Protein AF-A0A9D5ER63-F1 (afdb_monomer_lite)

pLDDT: mean 77.44, std 13.7, range [44.88, 94.94]

Sequence (169 aa):
MAAQAAATKLPVHPLAMSGFIMALVSIVLAFYGSLYAEKHLAGSPLREARGSAGLPGEPTRWYDRALARGETTVFGGRIDSKMIALTSRSKIANYSLQIIAFVIPFVLGIVAALLGGWGMTAIERSGDRYSGNLQAVFSQLIGSFAAIIAGCMILSFYVWPLMPALYTT

Radius of gyration: 21.88 Å; chains: 1; bounding box: 60×47×62 Å

Structure (mmCIF, N/CA/C/O backbone):
data_AF-A0A9D5ER63-F1
#
_entry.id   AF-A0A9D5ER63-F1
#
loop_
_atom_site.group_PDB
_atom_site.id
_atom_site.type_symbol
_atom_site.label_atom_id
_atom_site.label_alt_id
_atom_site.label_comp_id
_atom_site.label_asym_id
_atom_site.label_entity_id
_atom_site.label_seq_id
_atom_site.pdbx_PDB_ins_code
_atom_site.Cartn_x
_atom_site.Cartn_y
_atom_site.Cartn_z
_atom_site.occupancy
_atom_site.B_iso_or_equiv
_atom_site.auth_seq_id
_atom_site.auth_comp_id
_atom_site.auth_asym_id
_atom_site.auth_atom_id
_atom_site.pdbx_PDB_model_num
ATOM 1 N N . MET A 1 1 ? 36.813 21.591 -24.837 1.00 45.88 1 MET A N 1
ATOM 2 C CA . MET A 1 1 ? 35.437 21.774 -24.327 1.00 45.88 1 MET A CA 1
ATOM 3 C C . MET A 1 1 ? 34.570 20.730 -25.008 1.00 45.88 1 MET A C 1
ATOM 5 O O . MET A 1 1 ? 34.321 20.854 -26.198 1.00 45.88 1 MET A O 1
ATOM 9 N N . ALA A 1 2 ? 34.256 19.635 -24.314 1.00 44.88 2 ALA A N 1
ATOM 10 C CA . ALA A 1 2 ? 33.461 18.548 -24.879 1.00 44.88 2 ALA A CA 1
ATOM 11 C C . ALA A 1 2 ? 31.995 18.988 -24.959 1.00 44.88 2 ALA A C 1
ATOM 13 O O . ALA A 1 2 ? 31.427 19.418 -23.956 1.00 44.88 2 ALA A O 1
ATOM 14 N N . ALA A 1 3 ? 31.408 18.912 -26.152 1.00 51.62 3 ALA A N 1
ATOM 15 C CA . ALA A 1 3 ? 29.986 19.131 -26.351 1.00 51.62 3 ALA A CA 1
ATOM 16 C C . ALA A 1 3 ? 29.215 18.093 -25.522 1.00 51.62 3 ALA A C 1
ATOM 18 O O . ALA A 1 3 ? 29.307 16.894 -25.786 1.00 51.62 3 ALA A O 1
ATOM 19 N N . GLN A 1 4 ? 28.484 18.546 -24.501 1.00 54.66 4 GLN A N 1
ATOM 20 C CA . GLN A 1 4 ? 27.456 17.737 -23.856 1.00 54.66 4 GLN A CA 1
ATOM 21 C C . GLN A 1 4 ? 26.411 17.425 -24.926 1.00 54.66 4 GLN A C 1
ATOM 23 O O . GLN A 1 4 ? 25.562 18.258 -25.239 1.00 54.66 4 GLN A O 1
ATOM 28 N N . ALA A 1 5 ? 26.519 16.245 -25.536 1.00 55.09 5 ALA A N 1
ATOM 29 C CA . ALA A 1 5 ? 25.461 15.698 -26.362 1.00 55.09 5 ALA A CA 1
ATOM 30 C C . ALA A 1 5 ? 24.188 15.715 -25.512 1.00 55.09 5 ALA A C 1
ATOM 32 O O . ALA A 1 5 ? 24.155 15.127 -24.430 1.00 55.09 5 ALA A O 1
ATOM 33 N N . ALA A 1 6 ? 23.183 16.467 -25.958 1.00 59.25 6 ALA A N 1
ATOM 34 C CA . ALA A 1 6 ? 21.896 16.540 -25.294 1.00 59.25 6 ALA A CA 1
ATOM 35 C C . ALA A 1 6 ? 21.339 15.116 -25.203 1.00 59.25 6 ALA A C 1
ATOM 37 O O . ALA A 1 6 ? 20.904 14.556 -26.206 1.00 59.25 6 ALA A O 1
ATOM 38 N N . ALA A 1 7 ? 21.424 14.511 -24.016 1.00 64.62 7 ALA A N 1
ATOM 39 C CA . ALA A 1 7 ? 20.895 13.183 -23.769 1.00 64.62 7 ALA A CA 1
ATOM 40 C C . ALA A 1 7 ? 19.396 13.225 -24.071 1.00 64.62 7 ALA A C 1
ATOM 42 O O . ALA A 1 7 ? 18.618 13.861 -23.352 1.00 64.62 7 ALA A O 1
ATOM 43 N N . THR A 1 8 ? 18.996 12.603 -25.175 1.00 73.00 8 THR A N 1
ATOM 44 C CA . THR A 1 8 ? 17.597 12.458 -25.553 1.00 73.00 8 THR A CA 1
ATOM 45 C C . THR A 1 8 ? 16.903 11.690 -24.436 1.00 73.00 8 THR A C 1
ATOM 47 O O . THR A 1 8 ? 17.161 10.508 -24.219 1.00 73.00 8 THR A O 1
ATOM 50 N N . LYS A 1 9 ? 16.054 12.382 -23.664 1.00 78.94 9 LYS A N 1
ATOM 51 C CA . LYS A 1 9 ? 15.250 11.751 -22.613 1.00 78.94 9 LYS A CA 1
ATOM 52 C C . LYS A 1 9 ? 14.353 10.702 -23.261 1.00 78.94 9 LYS A C 1
ATOM 54 O O . LYS A 1 9 ? 13.388 11.044 -23.940 1.00 78.94 9 LYS A O 1
ATOM 59 N N . LEU A 1 10 ? 14.681 9.436 -23.035 1.00 85.56 10 LEU A N 1
ATOM 60 C CA . LEU A 1 10 ? 13.854 8.314 -23.450 1.00 85.56 10 LEU A CA 1
ATOM 61 C C . LEU A 1 10 ? 12.499 8.381 -22.729 1.00 85.56 10 LEU A C 1
ATOM 63 O O . LEU A 1 10 ? 12.472 8.652 -21.522 1.00 85.56 10 LEU A O 1
ATOM 67 N N . PRO A 1 11 ? 11.382 8.125 -23.428 1.00 89.81 11 PRO A N 1
ATOM 68 C CA . PRO A 1 11 ? 10.063 8.136 -22.816 1.00 89.81 11 PRO A CA 1
ATOM 69 C C . PRO A 1 11 ? 9.966 7.067 -21.722 1.00 89.81 11 PRO A C 1
ATOM 71 O O . PRO A 1 11 ? 10.552 5.988 -21.823 1.00 89.81 11 PRO A O 1
ATOM 74 N N . VAL A 1 12 ? 9.216 7.372 -20.665 1.00 88.75 12 VAL A N 1
ATOM 75 C CA . VAL A 1 12 ? 8.950 6.420 -19.582 1.00 88.75 12 VAL A CA 1
ATOM 76 C C . VAL A 1 12 ? 7.960 5.365 -20.063 1.00 88.75 12 VAL A C 1
ATOM 78 O O . VAL A 1 12 ? 6.937 5.706 -20.662 1.00 88.75 12 VAL A O 1
ATOM 81 N N . HIS A 1 13 ? 8.224 4.092 -19.770 1.00 89.88 13 HIS A N 1
ATOM 82 C CA . HIS A 1 13 ? 7.284 3.023 -20.100 1.00 89.88 13 HIS A CA 1
ATOM 83 C C . HIS A 1 13 ? 5.953 3.197 -19.331 1.00 89.88 13 HIS A C 1
ATOM 85 O O . HIS A 1 13 ? 5.969 3.311 -18.100 1.00 89.88 13 HIS A O 1
ATOM 91 N N . PRO A 1 14 ? 4.781 3.167 -19.999 1.00 89.12 14 PRO A N 1
ATOM 92 C CA . PRO A 1 14 ? 3.492 3.460 -19.364 1.00 89.12 14 PRO A CA 1
ATOM 93 C C . PRO A 1 14 ? 3.161 2.508 -18.207 1.00 89.12 14 PRO A C 1
ATOM 95 O O . PRO A 1 14 ? 2.619 2.958 -17.202 1.00 89.12 14 PRO A O 1
ATOM 98 N N . LEU A 1 15 ? 3.558 1.228 -18.295 1.00 87.62 15 LEU A N 1
ATOM 99 C CA . LEU A 1 15 ? 3.387 0.263 -17.194 1.00 87.62 15 LEU A CA 1
ATOM 100 C C . LEU A 1 15 ? 4.151 0.662 -15.923 1.00 87.62 15 LEU A C 1
ATOM 102 O O . LEU A 1 15 ? 3.610 0.549 -14.823 1.00 87.62 15 LEU A O 1
ATOM 106 N N . ALA A 1 16 ? 5.387 1.155 -16.065 1.00 85.88 16 ALA A N 1
ATOM 107 C CA . ALA A 1 16 ? 6.189 1.595 -14.926 1.00 85.88 16 ALA A CA 1
ATOM 108 C C . ALA A 1 16 ? 5.562 2.837 -14.273 1.00 85.88 16 ALA A C 1
ATOM 110 O O . ALA A 1 16 ? 5.486 2.924 -13.048 1.00 85.88 16 ALA A O 1
ATOM 111 N N . MET A 1 17 ? 5.032 3.756 -15.088 1.00 90.38 17 MET A N 1
ATOM 112 C CA . MET A 1 17 ? 4.316 4.933 -14.596 1.00 90.38 17 MET A CA 1
ATOM 113 C C . MET A 1 17 ? 3.016 4.555 -13.873 1.00 90.38 17 MET A C 1
ATOM 115 O O . MET A 1 17 ? 2.770 5.037 -12.768 1.00 90.38 17 MET A O 1
ATOM 119 N N . SER A 1 18 ? 2.195 3.669 -14.449 1.00 90.75 18 SER A N 1
ATOM 120 C CA . SER A 1 18 ? 0.947 3.232 -13.812 1.00 90.75 18 SER A CA 1
ATOM 121 C C . SER A 1 18 ? 1.205 2.496 -12.500 1.00 90.75 18 SER A C 1
ATOM 123 O O . SER A 1 18 ? 0.524 2.765 -11.513 1.00 90.75 18 SER A O 1
ATOM 125 N N . GLY A 1 19 ? 2.219 1.623 -12.462 1.00 87.31 19 GLY A N 1
ATOM 126 C CA . GLY A 1 19 ? 2.619 0.935 -11.236 1.00 87.31 19 GLY A CA 1
ATOM 127 C C . GLY A 1 19 ? 3.085 1.917 -10.162 1.00 87.31 19 GLY A C 1
ATOM 128 O O . GLY A 1 19 ? 2.724 1.778 -8.994 1.00 87.31 19 GLY A O 1
ATOM 129 N N . PHE A 1 20 ? 3.848 2.944 -10.543 1.00 89.00 20 PHE A N 1
ATOM 130 C CA . PHE A 1 20 ? 4.316 3.965 -9.610 1.00 89.00 20 PHE A CA 1
ATOM 131 C C . PHE A 1 20 ? 3.161 4.789 -9.025 1.00 89.00 20 PHE A C 1
ATOM 133 O O . PHE A 1 20 ? 3.086 4.962 -7.810 1.00 89.00 20 PHE A O 1
ATOM 140 N N . ILE A 1 21 ? 2.216 5.232 -9.861 1.00 92.12 21 ILE A N 1
ATOM 141 C CA . ILE A 1 21 ? 1.025 5.964 -9.403 1.00 92.12 21 ILE A CA 1
ATOM 142 C C . ILE A 1 21 ? 0.182 5.091 -8.466 1.00 92.12 21 ILE A C 1
ATOM 144 O O . ILE A 1 21 ? -0.217 5.556 -7.399 1.00 92.12 21 ILE A O 1
ATOM 148 N N . MET A 1 22 ? -0.051 3.821 -8.816 1.00 90.81 22 MET A N 1
ATOM 149 C CA . MET A 1 22 ? -0.783 2.899 -7.942 1.00 90.81 22 MET A CA 1
ATOM 150 C C . MET A 1 22 ? -0.070 2.687 -6.605 1.00 90.81 22 MET A C 1
ATOM 152 O O . MET A 1 22 ? -0.730 2.699 -5.570 1.00 90.81 22 MET A O 1
ATOM 156 N N . ALA A 1 23 ? 1.260 2.553 -6.603 1.00 87.81 23 ALA A N 1
ATOM 157 C CA . ALA A 1 23 ? 2.039 2.419 -5.375 1.00 87.81 23 ALA A CA 1
ATOM 158 C C . ALA A 1 23 ? 1.901 3.659 -4.476 1.00 87.81 23 ALA A C 1
ATOM 160 O O . ALA A 1 23 ? 1.700 3.520 -3.270 1.00 87.81 23 ALA A O 1
ATOM 161 N N . LEU A 1 24 ? 1.939 4.866 -5.056 1.00 92.19 24 LEU A N 1
ATOM 162 C CA . LEU A 1 24 ? 1.733 6.119 -4.323 1.00 92.19 24 LEU A CA 1
ATOM 163 C C . LEU A 1 24 ? 0.323 6.227 -3.731 1.00 92.19 24 LEU A C 1
ATOM 165 O O . LEU A 1 24 ? 0.157 6.593 -2.570 1.00 92.19 24 LEU A O 1
ATOM 169 N N . VAL A 1 25 ? -0.701 5.880 -4.507 1.00 91.69 25 VAL A N 1
ATOM 170 C CA . VAL A 1 25 ? -2.085 5.866 -4.015 1.00 91.69 25 VAL A CA 1
ATOM 171 C C . VAL A 1 25 ? -2.228 4.844 -2.885 1.00 91.69 25 VAL A C 1
ATOM 173 O O . VAL A 1 25 ? -2.761 5.161 -1.823 1.00 91.69 25 VAL A O 1
ATOM 176 N N . SER A 1 26 ? -1.677 3.646 -3.076 1.00 90.69 26 SER A N 1
ATOM 177 C CA . SER A 1 26 ? -1.703 2.561 -2.099 1.00 90.69 26 SER A CA 1
ATOM 178 C C . SER A 1 26 ? -1.034 2.937 -0.781 1.00 90.69 26 SER A C 1
ATOM 180 O O . SER A 1 26 ? -1.595 2.663 0.277 1.00 90.69 26 SER A O 1
ATOM 182 N N . ILE A 1 27 ? 0.150 3.559 -0.814 1.00 87.25 27 ILE A N 1
ATOM 183 C CA . ILE A 1 27 ? 0.848 3.940 0.418 1.00 87.25 27 ILE A CA 1
ATOM 184 C C . ILE A 1 27 ? 0.083 5.038 1.158 1.00 87.25 27 ILE A C 1
ATOM 186 O O . ILE A 1 27 ? -0.089 4.933 2.367 1.00 87.25 27 ILE A O 1
ATOM 190 N N . VAL A 1 28 ? -0.474 6.029 0.454 1.00 89.94 28 VAL A N 1
ATOM 191 C CA . VAL A 1 28 ? -1.302 7.076 1.077 1.00 89.94 28 VAL A CA 1
ATOM 192 C C . VAL A 1 28 ? -2.537 6.475 1.754 1.00 89.94 28 VAL A C 1
ATOM 194 O O . VAL A 1 28 ? -2.828 6.815 2.899 1.00 89.94 28 VAL A O 1
ATOM 197 N N . LEU A 1 29 ? -3.229 5.546 1.088 1.00 86.88 29 LEU A N 1
ATOM 198 C CA . LEU A 1 29 ? -4.369 4.821 1.661 1.00 86.88 29 LEU A CA 1
ATOM 199 C C . LEU A 1 29 ? -3.967 3.978 2.878 1.00 86.88 29 LEU A C 1
ATOM 201 O O . LEU A 1 29 ? -4.667 4.009 3.886 1.00 86.88 29 LEU A O 1
ATOM 205 N N . ALA A 1 30 ? -2.835 3.272 2.817 1.00 85.62 30 ALA A N 1
ATOM 206 C CA . ALA A 1 30 ? -2.333 2.471 3.933 1.00 85.62 30 ALA A CA 1
ATOM 207 C C . ALA A 1 30 ? -1.969 3.342 5.148 1.00 85.62 30 ALA A C 1
ATOM 209 O O . ALA A 1 30 ? -2.338 3.013 6.275 1.00 85.62 30 ALA A O 1
ATOM 210 N N . PHE A 1 31 ? -1.306 4.483 4.928 1.00 85.00 31 PHE A N 1
ATOM 211 C CA . PHE A 1 31 ? -1.012 5.455 5.986 1.00 85.00 31 PHE A CA 1
ATOM 212 C C . PHE A 1 31 ? -2.290 6.024 6.593 1.00 85.00 31 PHE A C 1
ATOM 214 O O . PHE A 1 31 ? -2.426 6.078 7.814 1.00 85.00 31 PHE A O 1
ATOM 221 N N . TYR A 1 32 ? -3.250 6.401 5.750 1.00 83.75 32 TYR A N 1
ATOM 222 C CA . TYR A 1 32 ? -4.547 6.874 6.211 1.00 83.75 32 TYR A CA 1
ATOM 223 C C . TYR A 1 32 ? -5.268 5.815 7.060 1.00 83.75 32 TYR A C 1
ATOM 225 O O . TYR A 1 32 ? -5.760 6.127 8.144 1.00 83.75 32 TYR A O 1
ATOM 233 N N . GLY A 1 33 ? -5.272 4.555 6.617 1.00 81.69 33 GLY A N 1
ATOM 234 C CA . GLY A 1 33 ? -5.848 3.439 7.362 1.00 81.69 33 GLY A CA 1
ATOM 235 C C . GLY A 1 33 ? -5.151 3.177 8.696 1.00 81.69 33 GLY A C 1
ATOM 236 O O . GLY A 1 33 ? -5.829 2.944 9.693 1.00 81.69 33 GLY A O 1
ATOM 237 N N . SER A 1 34 ? -3.821 3.289 8.744 1.00 80.62 34 SER A N 1
ATOM 238 C CA . SER A 1 34 ? -3.046 3.172 9.986 1.00 80.62 34 SER A CA 1
ATOM 239 C C . SER A 1 34 ? -3.427 4.254 10.997 1.00 80.62 34 SER A C 1
ATOM 241 O O . SER A 1 34 ? -3.667 3.950 12.162 1.00 80.62 34 SER A O 1
ATOM 243 N N . LEU A 1 35 ? -3.543 5.507 10.552 1.00 81.31 35 LEU A N 1
ATOM 244 C CA . LEU A 1 35 ? -3.947 6.621 11.416 1.00 81.31 35 LEU A CA 1
ATOM 245 C C . LEU A 1 35 ? -5.405 6.489 11.873 1.00 81.31 35 LEU A C 1
ATOM 247 O O . LEU A 1 35 ? -5.739 6.803 13.014 1.00 81.31 35 LEU A O 1
ATOM 251 N N . TYR A 1 36 ? -6.287 6.009 10.995 1.00 76.31 36 TYR A N 1
ATOM 252 C CA . TYR A 1 36 ? -7.677 5.729 11.348 1.00 76.31 36 TYR A CA 1
ATOM 253 C C . TYR A 1 36 ? -7.781 4.612 12.397 1.00 76.31 36 TYR A C 1
ATOM 255 O O . TYR A 1 36 ? -8.507 4.747 13.384 1.00 76.31 36 TYR A O 1
ATOM 263 N N . ALA A 1 37 ? -7.013 3.534 12.217 1.00 73.38 37 ALA A N 1
ATOM 264 C CA . ALA A 1 37 ? -6.922 2.437 13.171 1.00 73.38 37 ALA A CA 1
ATOM 265 C C . ALA A 1 37 ? -6.410 2.916 14.530 1.00 73.38 37 ALA A C 1
ATOM 267 O O . ALA A 1 37 ? -6.981 2.549 15.553 1.00 73.38 37 ALA A O 1
ATOM 268 N N . GLU A 1 38 ? -5.390 3.774 14.553 1.00 70.69 38 GLU A N 1
ATOM 269 C CA . GLU A 1 38 ? -4.856 4.334 15.791 1.00 70.69 38 GLU A CA 1
ATOM 270 C C . GLU A 1 38 ? -5.903 5.139 16.560 1.00 70.69 38 GLU A C 1
ATOM 272 O O . GLU A 1 38 ? -6.005 4.990 17.772 1.00 70.69 38 GLU A O 1
ATOM 277 N N . LYS A 1 39 ? -6.748 5.925 15.886 1.00 68.25 39 LYS A N 1
ATOM 278 C CA . LYS A 1 39 ? -7.825 6.674 16.557 1.00 68.25 39 LYS A CA 1
ATOM 279 C C . LYS A 1 39 ? -8.889 5.759 17.155 1.00 68.25 39 LYS A C 1
ATOM 281 O O . LYS A 1 39 ? -9.329 5.998 18.279 1.00 68.25 39 LYS A O 1
ATOM 286 N N . HIS A 1 40 ? -9.255 4.685 16.455 1.00 64.69 40 HIS A N 1
ATOM 287 C CA . HIS A 1 40 ? -10.134 3.654 17.022 1.00 64.69 40 HIS A CA 1
ATOM 288 C C . HIS A 1 40 ? -9.464 2.905 18.178 1.00 64.69 40 HIS A C 1
ATOM 290 O O . HIS A 1 40 ? -10.119 2.603 19.174 1.00 64.69 40 HIS A O 1
ATOM 296 N N . LEU A 1 41 ? -8.152 2.668 18.105 1.00 57.97 41 LEU A N 1
ATOM 297 C CA . LEU A 1 41 ? -7.366 2.073 19.189 1.00 57.97 41 LEU A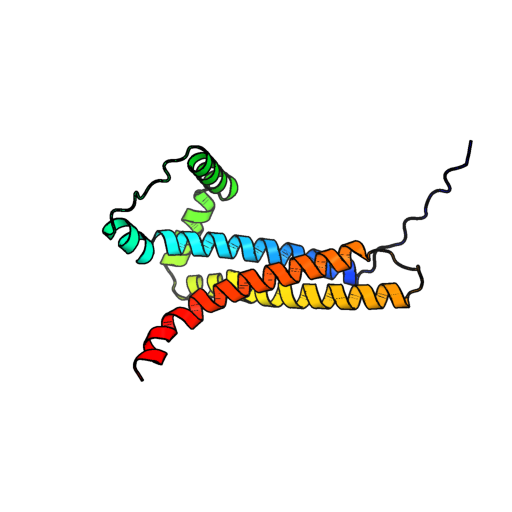 CA 1
ATOM 298 C C . LEU A 1 41 ? -7.180 3.033 20.377 1.00 57.97 41 LEU A C 1
ATOM 300 O O . LEU A 1 41 ? -7.143 2.592 21.526 1.00 57.97 41 LEU A O 1
ATOM 304 N N . ALA A 1 42 ? -7.136 4.341 20.140 1.00 55.06 42 ALA A N 1
ATOM 305 C CA . ALA A 1 42 ? -7.005 5.375 21.159 1.00 55.06 42 ALA A CA 1
ATOM 306 C C . ALA A 1 42 ? -8.277 5.550 22.005 1.00 55.06 42 ALA A C 1
ATOM 308 O O . ALA A 1 42 ? -8.192 6.151 23.076 1.00 55.06 42 ALA A O 1
ATOM 309 N N . GLY A 1 43 ? -9.417 5.017 21.557 1.00 53.16 43 GLY A N 1
ATOM 310 C CA . GLY A 1 43 ? -10.628 4.806 22.358 1.00 53.16 43 GLY A CA 1
ATOM 311 C C . GLY A 1 43 ? -10.879 3.335 22.710 1.00 53.16 43 GLY A C 1
ATOM 312 O O . GLY A 1 43 ? -11.958 3.005 23.191 1.00 53.16 43 GLY A O 1
ATOM 313 N N . SER A 1 44 ? -9.927 2.438 22.430 1.00 51.44 44 SER A N 1
ATOM 314 C CA . SER A 1 44 ? -10.115 0.998 22.618 1.00 51.44 44 SER A CA 1
ATOM 315 C C . SER A 1 44 ? -9.813 0.540 24.050 1.00 51.44 44 SER A C 1
ATOM 317 O O . SER A 1 44 ? -9.033 1.190 24.760 1.00 51.44 44 SER A O 1
ATOM 319 N N . PRO A 1 45 ? -10.319 -0.648 24.438 1.00 49.62 45 PRO A N 1
ATOM 320 C CA . PRO A 1 45 ? -10.042 -1.271 25.732 1.00 49.62 45 PRO A CA 1
ATOM 321 C C . PRO A 1 45 ? -8.549 -1.414 26.058 1.00 49.62 45 PRO A C 1
ATOM 323 O O . PRO A 1 45 ? -8.194 -1.518 27.222 1.00 49.62 45 PRO A O 1
ATOM 326 N N . LEU A 1 46 ? -7.645 -1.385 25.066 1.00 50.91 46 LEU A N 1
ATOM 327 C CA . LEU A 1 46 ? -6.192 -1.417 25.289 1.00 50.91 46 LEU A CA 1
ATOM 328 C C . LEU A 1 46 ? -5.656 -0.137 25.944 1.00 50.91 46 LEU A C 1
ATOM 330 O O . LEU A 1 46 ? -4.694 -0.197 26.712 1.00 50.91 46 LEU A O 1
ATOM 334 N N . ARG A 1 47 ? -6.255 1.025 25.658 1.00 58.44 47 ARG A N 1
ATOM 335 C CA . ARG A 1 47 ? -5.877 2.285 26.311 1.00 58.44 47 ARG A CA 1
ATOM 336 C C . ARG A 1 47 ? -6.460 2.369 27.716 1.00 58.44 47 ARG A C 1
ATOM 338 O O . ARG A 1 47 ? -5.748 2.793 28.621 1.00 58.44 47 ARG A O 1
ATOM 345 N N . GLU A 1 48 ? -7.696 1.912 27.910 1.00 58.88 48 GLU A N 1
ATOM 346 C CA . GLU A 1 48 ? -8.271 1.727 29.250 1.00 58.88 48 GLU A CA 1
ATOM 347 C C . GLU A 1 48 ? -7.445 0.724 30.066 1.00 58.88 48 GLU A C 1
ATOM 349 O O . GLU A 1 48 ? -7.105 1.006 31.211 1.00 58.88 48 GLU A O 1
ATOM 354 N N . ALA A 1 49 ? -6.996 -0.375 29.450 1.00 57.53 49 ALA A N 1
ATOM 355 C CA . ALA A 1 49 ? -6.097 -1.341 30.070 1.00 57.53 49 ALA A CA 1
ATOM 356 C C . ALA A 1 49 ? -4.734 -0.716 30.425 1.00 57.53 49 ALA A C 1
ATOM 358 O O . ALA A 1 49 ? -4.257 -0.905 31.542 1.00 57.53 49 ALA A O 1
ATOM 359 N N . ARG A 1 50 ? -4.125 0.100 29.548 1.00 56.81 50 ARG A N 1
ATOM 360 C CA . ARG A 1 50 ? -2.890 0.850 29.874 1.00 56.81 50 ARG A CA 1
ATOM 361 C C . ARG A 1 50 ? -3.089 1.873 30.993 1.00 56.81 50 ARG A C 1
ATOM 363 O O . ARG A 1 50 ? -2.215 1.993 31.847 1.00 56.81 50 ARG A O 1
ATOM 370 N N . GLY A 1 51 ? -4.221 2.577 31.004 1.00 60.44 51 GLY A N 1
ATOM 371 C CA . GLY A 1 51 ? -4.590 3.505 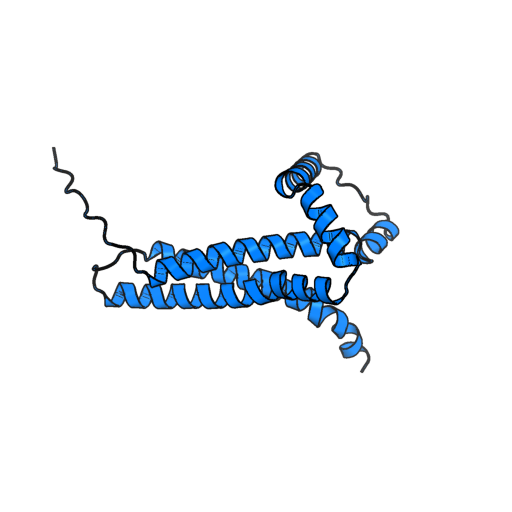32.075 1.00 60.44 51 GLY A CA 1
ATOM 372 C C . GLY A 1 51 ? -4.791 2.788 33.412 1.00 60.44 51 GLY A C 1
ATOM 373 O O . GLY A 1 51 ? -4.284 3.241 34.435 1.00 60.44 51 GLY A O 1
ATOM 374 N N . SER A 1 52 ? -5.437 1.617 33.396 1.00 60.59 52 SER A N 1
ATOM 375 C CA . SER A 1 52 ? -5.591 0.755 34.576 1.00 60.59 52 SER A CA 1
ATOM 376 C C . SER A 1 52 ? -4.274 0.128 35.050 1.00 60.59 52 SER A C 1
ATOM 378 O O . SER A 1 52 ? -4.133 -0.176 36.230 1.00 60.59 52 SER A O 1
ATOM 380 N N . ALA A 1 53 ? -3.281 -0.001 34.163 1.00 62.16 53 ALA A N 1
ATOM 381 C CA . ALA A 1 53 ? -1.935 -0.482 34.477 1.00 62.16 53 ALA A CA 1
ATOM 382 C C . ALA A 1 53 ? -1.005 0.612 35.045 1.00 62.16 53 ALA A C 1
ATOM 384 O O . ALA A 1 53 ? 0.189 0.370 35.217 1.00 62.16 53 ALA A O 1
ATOM 385 N N . GLY A 1 54 ? -1.518 1.821 35.317 1.00 54.66 54 GLY A N 1
ATOM 386 C CA . GLY A 1 54 ? -0.748 2.914 35.922 1.00 54.66 54 GLY A CA 1
ATOM 387 C C . GLY A 1 54 ? 0.303 3.541 35.001 1.00 54.66 54 GLY A C 1
ATOM 388 O O . GLY A 1 54 ? 1.177 4.269 35.471 1.00 54.66 54 GLY A O 1
ATOM 389 N N . LEU A 1 55 ? 0.239 3.277 33.692 1.00 57.50 55 LEU A N 1
ATOM 390 C CA . LEU A 1 55 ? 1.118 3.923 32.721 1.00 57.50 55 LEU A CA 1
ATOM 391 C C . LEU A 1 55 ? 0.601 5.341 32.420 1.00 57.50 55 LEU A C 1
ATOM 393 O O . LEU A 1 55 ? -0.606 5.521 32.230 1.00 57.50 55 LEU A O 1
ATOM 397 N N . PRO A 1 56 ? 1.481 6.358 32.357 1.00 57.81 56 PRO A N 1
ATOM 398 C CA . PRO A 1 56 ? 1.065 7.732 32.103 1.00 57.81 56 PRO A CA 1
ATOM 399 C C . PRO A 1 56 ? 0.367 7.841 30.741 1.00 57.81 56 PRO A C 1
ATOM 401 O O . PRO A 1 56 ? 0.907 7.438 29.711 1.00 57.81 56 PRO A O 1
ATOM 404 N N . GLY A 1 57 ? -0.852 8.387 30.748 1.00 59.38 57 GLY A N 1
ATOM 405 C CA . GLY A 1 57 ? -1.687 8.553 29.554 1.00 59.38 57 GLY A CA 1
ATOM 406 C C . GLY A 1 57 ? -1.235 9.670 28.608 1.00 59.38 57 GLY A C 1
ATOM 407 O O . GLY A 1 57 ? -1.767 9.761 27.500 1.00 59.38 57 GLY A O 1
ATOM 408 N N . GLU A 1 58 ? -0.268 10.494 29.025 1.00 61.94 58 GLU A N 1
ATOM 409 C CA . GLU A 1 58 ? 0.349 11.542 28.211 1.00 61.94 58 GLU A CA 1
ATOM 410 C C . GLU A 1 58 ? 1.838 11.262 27.957 1.00 61.94 58 GLU A C 1
ATOM 412 O O . GLU A 1 58 ? 2.563 10.851 28.871 1.00 61.94 58 GLU A O 1
ATOM 417 N N . PRO A 1 59 ? 2.327 11.518 26.732 1.00 62.41 59 PRO A N 1
ATOM 418 C CA . PRO A 1 59 ? 3.734 11.359 26.416 1.00 62.41 59 PRO A CA 1
ATOM 419 C C . PRO A 1 59 ? 4.570 12.442 27.115 1.00 62.41 59 PRO A C 1
ATOM 421 O O . PRO A 1 59 ? 4.366 13.644 26.941 1.00 62.41 59 PRO A O 1
ATOM 424 N N . THR A 1 60 ? 5.551 12.016 27.911 1.00 70.00 60 THR A N 1
ATOM 425 C CA . THR A 1 60 ? 6.386 12.903 28.740 1.00 70.00 60 THR A CA 1
ATOM 426 C C . THR A 1 60 ? 7.402 13.717 27.932 1.00 70.00 60 THR A C 1
ATOM 428 O O . THR A 1 60 ? 7.853 14.778 28.377 1.00 70.00 60 THR A O 1
ATOM 431 N N . ARG A 1 61 ? 7.773 13.266 26.728 1.00 81.00 61 ARG A N 1
ATOM 432 C CA . ARG A 1 61 ? 8.837 13.887 25.928 1.00 81.00 61 ARG A CA 1
ATOM 433 C C . ARG A 1 61 ? 8.298 14.991 25.013 1.00 81.00 61 ARG A C 1
ATOM 435 O O . ARG A 1 61 ? 7.154 14.989 24.569 1.00 81.00 61 ARG A O 1
ATOM 442 N N . TRP A 1 62 ? 9.121 16.011 24.768 1.00 82.50 62 TRP A N 1
ATOM 443 C CA . TRP A 1 62 ? 8.713 17.214 24.028 1.00 82.50 62 TRP A CA 1
ATOM 444 C C . TRP A 1 62 ? 8.473 16.951 22.533 1.00 82.50 62 TRP A C 1
ATOM 446 O O . TRP A 1 62 ? 7.619 17.598 21.931 1.00 82.50 62 TRP A O 1
ATOM 456 N N . TYR A 1 63 ? 9.193 15.995 21.943 1.00 74.31 63 TYR A N 1
ATOM 457 C CA . TYR A 1 63 ? 9.046 15.640 20.532 1.00 74.31 63 TYR A CA 1
ATOM 458 C C . TYR A 1 63 ? 7.771 14.842 20.262 1.00 74.31 63 TYR A C 1
ATOM 460 O O . TYR A 1 63 ? 7.126 15.088 19.252 1.00 74.31 63 TYR A O 1
ATOM 468 N N . ASP A 1 64 ? 7.335 13.990 21.192 1.00 68.44 64 ASP A N 1
ATOM 469 C CA . ASP A 1 64 ? 6.046 13.295 21.090 1.00 68.44 64 ASP A CA 1
ATOM 470 C C . ASP A 1 64 ? 4.885 14.304 21.096 1.00 68.44 64 ASP A C 1
ATOM 472 O O . ASP A 1 64 ? 3.929 14.189 20.332 1.00 68.44 64 ASP A O 1
ATOM 476 N N . ARG A 1 65 ? 5.010 15.379 21.891 1.00 73.62 65 ARG A N 1
ATOM 477 C CA . ARG A 1 65 ? 4.063 16.508 21.879 1.00 73.62 65 ARG A CA 1
ATOM 478 C C . ARG A 1 65 ? 4.100 17.305 20.573 1.00 73.62 65 ARG A C 1
ATOM 480 O O . ARG A 1 65 ? 3.065 17.812 20.142 1.00 73.62 65 ARG A O 1
ATOM 487 N N . ALA A 1 66 ? 5.268 17.440 19.948 1.00 74.12 66 ALA A N 1
ATOM 488 C CA . ALA A 1 66 ? 5.400 18.093 18.647 1.00 74.12 66 ALA A CA 1
ATOM 489 C C . ALA A 1 66 ? 4.793 17.237 17.523 1.00 74.12 66 ALA A C 1
ATOM 491 O O . ALA A 1 66 ? 4.095 17.777 16.667 1.00 74.12 66 ALA A O 1
ATOM 492 N N . LEU A 1 67 ? 4.985 15.915 17.573 1.00 70.38 67 LEU A N 1
ATOM 493 C CA . LEU A 1 67 ? 4.398 14.959 16.635 1.00 70.38 67 LEU A CA 1
ATOM 494 C C . LEU A 1 67 ? 2.865 14.960 16.734 1.00 70.38 67 LEU A C 1
ATOM 496 O O . LEU A 1 67 ? 2.194 15.164 15.726 1.00 70.38 67 LEU A O 1
ATOM 500 N N . ALA A 1 68 ? 2.316 14.904 17.952 1.00 66.31 68 ALA A N 1
ATOM 501 C CA . ALA A 1 68 ? 0.872 14.993 18.194 1.00 66.31 68 ALA A CA 1
ATOM 502 C C . ALA A 1 68 ? 0.259 16.325 17.696 1.00 66.31 68 ALA A C 1
ATOM 504 O O . ALA A 1 68 ? -0.869 16.378 17.194 1.00 66.31 68 ALA A O 1
ATOM 505 N N . ARG A 1 69 ? 1.007 17.436 17.787 1.00 67.50 69 ARG A N 1
ATOM 506 C CA . ARG A 1 69 ? 0.603 18.725 17.186 1.00 67.50 69 ARG A CA 1
ATOM 507 C C . ARG A 1 69 ? 0.665 18.710 15.658 1.00 67.50 69 ARG A C 1
ATOM 509 O O . ARG A 1 69 ? -0.188 19.320 15.014 1.00 67.50 69 ARG A O 1
ATOM 516 N N . GLY A 1 70 ? 1.645 18.026 15.075 1.00 64.62 70 GLY A N 1
ATOM 517 C CA . GLY A 1 70 ? 1.743 17.817 13.628 1.00 64.62 70 GLY A CA 1
ATOM 518 C C . GLY A 1 70 ? 0.578 16.985 13.084 1.00 64.62 70 GLY A C 1
ATOM 519 O O . GLY A 1 70 ? -0.058 17.358 12.101 1.00 64.62 70 GLY A O 1
ATOM 520 N N . GLU A 1 71 ? 0.219 15.907 13.775 1.00 59.53 71 GLU A N 1
ATOM 521 C CA . GLU A 1 71 ? -0.903 15.038 13.402 1.00 59.53 71 GLU A CA 1
ATOM 522 C C . GLU A 1 71 ? -2.242 15.782 13.417 1.00 59.53 71 GLU A C 1
ATOM 524 O O . GLU A 1 71 ? -3.028 15.688 12.472 1.00 59.53 71 GLU A O 1
ATOM 529 N N . THR A 1 72 ? -2.487 16.588 14.452 1.00 62.34 72 THR A N 1
ATOM 530 C CA . THR A 1 72 ? -3.729 17.369 14.573 1.00 62.34 72 THR A CA 1
ATOM 531 C C . THR A 1 72 ? -3.841 18.512 13.559 1.00 62.34 72 THR A C 1
ATOM 533 O O . THR A 1 72 ? -4.960 18.916 13.227 1.00 62.34 72 THR A O 1
ATOM 536 N N . THR A 1 73 ? -2.720 19.013 13.027 1.00 59.75 73 THR A N 1
ATOM 537 C CA . THR A 1 73 ? -2.698 20.083 12.014 1.00 59.75 73 THR A CA 1
ATOM 538 C C . THR A 1 73 ? -2.811 19.555 10.586 1.00 59.75 73 THR A C 1
ATOM 540 O O . THR A 1 73 ? -3.577 20.121 9.808 1.00 59.75 73 THR A O 1
ATOM 543 N N . VAL A 1 74 ? -2.135 18.452 10.245 1.00 57.00 74 VAL A N 1
ATOM 544 C CA . VAL A 1 74 ? -2.201 17.849 8.897 1.00 57.00 74 VAL A CA 1
ATOM 545 C C . VAL A 1 74 ? -3.548 17.167 8.650 1.00 57.00 74 VAL A C 1
ATOM 547 O O . VAL A 1 74 ? -4.121 17.305 7.572 1.00 57.00 74 VAL A O 1
ATOM 550 N N . PHE A 1 75 ? -4.098 16.488 9.661 1.00 55.75 75 PHE A N 1
ATOM 551 C CA . PHE A 1 75 ? -5.379 15.776 9.550 1.00 55.75 75 PHE A CA 1
ATOM 552 C C . PHE A 1 75 ? -6.572 16.544 10.118 1.00 55.75 75 PHE A C 1
ATOM 554 O O . PHE A 1 75 ? -7.655 15.973 10.209 1.00 55.75 75 PHE A O 1
ATOM 561 N N . GLY A 1 76 ? -6.370 17.822 10.469 1.00 50.84 76 GLY A N 1
ATOM 562 C CA . GLY A 1 76 ? -7.369 18.819 10.853 1.00 50.84 76 GLY A CA 1
ATOM 563 C C . GLY A 1 76 ? -8.618 18.257 11.527 1.00 50.84 76 GLY A C 1
ATOM 564 O O . GLY A 1 76 ? -9.539 17.809 10.843 1.00 50.84 76 GLY A O 1
ATOM 565 N N . GLY A 1 77 ? -8.722 18.396 12.853 1.00 57.66 77 GLY A N 1
ATOM 566 C CA . GLY A 1 77 ? -9.822 17.852 13.668 1.00 57.66 77 GLY A CA 1
ATOM 567 C C . GLY A 1 77 ? -11.258 18.098 13.159 1.00 57.66 77 GLY A C 1
ATOM 568 O O . GLY A 1 77 ? -12.169 17.392 13.571 1.00 57.66 77 GLY A O 1
ATOM 569 N N . ARG A 1 78 ? -11.493 19.025 12.216 1.00 57.97 78 ARG A N 1
ATOM 570 C CA . ARG A 1 78 ? -12.778 19.207 11.514 1.00 57.97 78 ARG A CA 1
ATOM 571 C C . ARG A 1 78 ? -13.152 18.081 10.543 1.00 57.97 78 ARG A C 1
ATOM 573 O O . ARG A 1 78 ? -14.332 17.739 10.488 1.00 57.97 78 ARG A O 1
ATOM 580 N N . ILE A 1 79 ? -12.212 17.551 9.754 1.00 61.72 79 ILE A N 1
ATOM 581 C CA . ILE A 1 79 ? -12.504 16.443 8.820 1.00 61.72 79 ILE A CA 1
ATOM 582 C C . ILE A 1 79 ? -12.782 15.187 9.639 1.00 61.72 79 ILE A C 1
ATOM 584 O O . ILE A 1 79 ? -13.789 14.514 9.437 1.00 61.72 79 ILE A O 1
ATOM 588 N N . ASP A 1 80 ? -11.939 14.969 10.640 1.00 58.53 80 ASP A N 1
ATOM 589 C CA . ASP A 1 80 ? -11.997 13.843 11.555 1.00 58.53 80 ASP A CA 1
ATOM 590 C C . ASP A 1 80 ? -13.295 13.817 12.371 1.00 58.53 80 ASP A C 1
ATOM 592 O O . ASP A 1 80 ? -14.009 12.820 12.371 1.00 58.53 80 ASP A O 1
ATOM 596 N N . SER A 1 81 ? -13.688 14.951 12.962 1.00 62.41 81 SER A N 1
ATOM 597 C CA . SER A 1 81 ? -14.942 15.052 13.726 1.00 62.41 81 SER A CA 1
ATOM 598 C C . SER A 1 81 ? -16.171 14.784 12.856 1.00 62.41 81 SER A C 1
ATOM 600 O O . SER A 1 81 ? -17.116 14.139 13.306 1.00 62.41 81 SER A O 1
ATOM 602 N N . LYS A 1 82 ? -16.171 15.244 11.595 1.00 64.81 82 LYS A N 1
ATOM 603 C CA . LYS A 1 82 ? -17.271 14.973 10.657 1.00 64.81 82 LYS A CA 1
ATOM 604 C C . LYS A 1 82 ? -17.305 13.506 10.235 1.00 64.81 82 LYS A C 1
ATOM 606 O O . LYS A 1 82 ? -18.387 12.927 10.178 1.00 64.81 82 LYS A O 1
ATOM 611 N N . MET A 1 83 ? -16.149 12.900 9.971 1.00 61.03 83 MET A N 1
ATOM 612 C CA . MET A 1 83 ? -16.064 11.485 9.610 1.00 61.03 83 MET A CA 1
ATOM 613 C C . MET A 1 83 ? -16.464 10.572 10.767 1.00 61.03 83 MET A C 1
ATOM 615 O O . MET A 1 83 ? -17.233 9.639 10.546 1.00 61.03 83 MET A O 1
ATOM 619 N N . ILE A 1 84 ? -16.018 10.866 11.991 1.00 64.75 84 ILE A N 1
ATOM 620 C CA . ILE A 1 84 ? -16.372 10.121 13.209 1.00 64.75 84 ILE A CA 1
ATOM 621 C C . ILE A 1 84 ? -17.868 10.272 13.516 1.00 64.75 84 ILE A C 1
ATOM 623 O O . ILE A 1 84 ? -18.534 9.283 13.812 1.00 64.75 84 ILE A O 1
ATOM 627 N N . ALA A 1 85 ? -18.439 11.472 13.365 1.00 63.12 85 ALA A N 1
ATOM 628 C CA . ALA A 1 85 ? -19.880 11.690 13.531 1.00 63.12 85 ALA A CA 1
ATOM 629 C C . ALA A 1 85 ? -20.728 10.937 12.486 1.00 63.12 85 ALA A C 1
ATOM 631 O O . ALA A 1 85 ? -21.840 10.500 12.784 1.00 63.12 85 ALA A O 1
ATOM 632 N N . LEU A 1 86 ? -20.212 10.767 11.263 1.00 60.03 86 LEU A N 1
ATOM 633 C CA . LEU A 1 86 ? -20.867 9.979 10.216 1.00 60.03 86 LEU A CA 1
ATOM 634 C C . LEU A 1 86 ? -20.709 8.468 10.440 1.00 60.03 86 LEU A C 1
ATOM 636 O O . LEU A 1 86 ? -21.654 7.715 10.203 1.00 60.03 86 LEU A O 1
ATOM 640 N N . THR A 1 87 ? -19.551 8.015 10.928 1.00 59.81 87 THR A N 1
ATOM 641 C CA . THR A 1 87 ? -19.295 6.586 11.183 1.00 59.81 87 THR A CA 1
ATOM 642 C C . THR A 1 87 ? -19.945 6.068 12.457 1.00 59.81 87 THR A C 1
ATOM 644 O O . THR A 1 87 ? -20.363 4.913 12.479 1.00 59.81 87 THR A O 1
ATOM 647 N N . SER A 1 88 ? -20.115 6.897 13.490 1.00 58.69 88 SER A N 1
ATOM 648 C CA . SER A 1 88 ? -20.801 6.494 14.725 1.00 58.69 88 SER A CA 1
ATOM 649 C C . SER A 1 88 ? -22.298 6.235 14.523 1.00 58.69 88 SER A C 1
ATOM 651 O O . SER A 1 88 ? -22.888 5.437 15.249 1.00 58.69 88 SER A O 1
ATOM 653 N N . ARG A 1 89 ? -22.917 6.850 13.503 1.00 63.66 89 ARG A N 1
ATOM 654 C CA . ARG A 1 89 ? -24.344 6.675 13.183 1.00 63.66 89 ARG A CA 1
ATOM 655 C C . ARG A 1 89 ? -24.674 5.414 12.381 1.00 63.66 89 ARG A C 1
ATOM 657 O O . ARG A 1 89 ? -25.841 5.036 12.348 1.00 63.66 89 ARG A O 1
ATOM 664 N N . SER A 1 90 ? -23.708 4.768 11.720 1.00 67.31 90 SER A N 1
ATOM 665 C CA . SER A 1 90 ? -23.988 3.634 10.826 1.00 67.31 90 SER A CA 1
ATOM 666 C C . SER A 1 90 ? -22.906 2.554 10.872 1.00 67.31 90 SER A C 1
ATOM 668 O O . SER A 1 90 ? -21.764 2.776 10.468 1.00 67.31 90 SER A O 1
ATOM 670 N N . LYS A 1 91 ? -23.294 1.332 11.274 1.00 73.94 91 LYS A N 1
ATOM 671 C CA . LYS A 1 91 ? -22.427 0.137 11.224 1.00 73.94 91 LYS A CA 1
ATOM 672 C C . LYS A 1 91 ? -21.894 -0.138 9.811 1.00 73.94 91 LYS A C 1
ATOM 674 O O . LYS A 1 91 ? -20.757 -0.573 9.663 1.00 73.94 91 LYS A O 1
ATOM 679 N N . ILE A 1 92 ? -22.697 0.154 8.785 1.00 76.75 92 ILE A N 1
ATOM 680 C CA . ILE A 1 92 ? -22.334 -0.048 7.375 1.00 76.75 92 ILE A CA 1
ATOM 681 C C . ILE A 1 92 ? -21.234 0.935 6.959 1.00 76.75 92 ILE A C 1
ATOM 683 O O . ILE A 1 92 ? -20.283 0.541 6.288 1.00 76.75 92 ILE A O 1
ATOM 687 N N . ALA A 1 93 ? -21.317 2.193 7.409 1.00 74.56 93 ALA A N 1
ATOM 688 C CA . ALA A 1 93 ? -20.297 3.197 7.118 1.00 74.56 93 ALA A CA 1
ATOM 689 C C . ALA A 1 93 ? -18.940 2.804 7.721 1.00 74.56 93 ALA A C 1
ATOM 691 O O . ALA A 1 93 ? -17.919 2.891 7.042 1.00 74.56 93 ALA A O 1
ATOM 692 N N . ASN A 1 94 ? -18.938 2.291 8.954 1.00 75.69 94 ASN A N 1
ATOM 693 C CA . ASN A 1 94 ? -17.714 1.841 9.616 1.00 75.69 94 ASN A CA 1
ATOM 694 C C . ASN A 1 94 ? -17.076 0.641 8.881 1.00 75.69 94 ASN A C 1
ATOM 696 O O . ASN A 1 94 ? -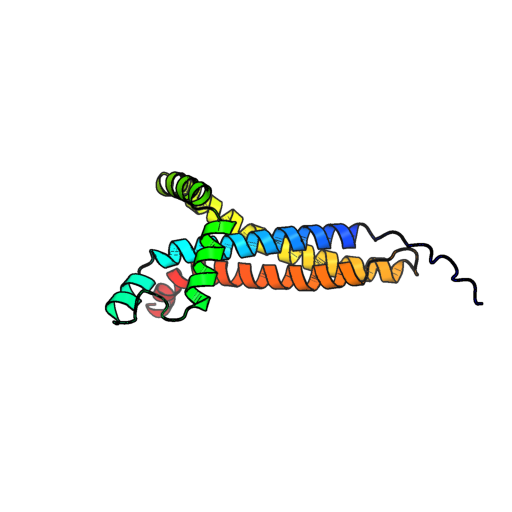15.881 0.656 8.601 1.00 75.69 94 ASN A O 1
ATOM 700 N N . TYR A 1 95 ? -17.883 -0.340 8.452 1.00 78.50 95 TYR A N 1
ATOM 701 C CA . TYR A 1 95 ? -17.401 -1.464 7.634 1.00 78.50 95 TYR A CA 1
ATOM 702 C C . TYR A 1 95 ? -16.841 -1.019 6.278 1.00 78.50 95 TYR A C 1
ATOM 704 O O . TYR A 1 95 ? -15.773 -1.474 5.873 1.00 78.50 95 TYR A O 1
ATOM 712 N N . SER A 1 96 ? -17.530 -0.111 5.581 1.00 81.75 96 SER A N 1
ATOM 713 C CA . SER A 1 96 ? -17.057 0.399 4.288 1.00 81.75 96 SER A CA 1
ATOM 714 C C . SER A 1 96 ? -15.720 1.130 4.410 1.00 81.75 96 SER A C 1
ATOM 716 O O . SER A 1 96 ? -14.835 0.931 3.581 1.00 81.75 96 SER A O 1
ATOM 718 N N . LEU A 1 97 ? -15.530 1.904 5.483 1.00 81.12 97 LEU A N 1
ATOM 719 C CA . LEU A 1 97 ? -14.273 2.594 5.750 1.00 81.12 97 LEU A CA 1
ATOM 720 C C . LEU A 1 97 ? -13.136 1.624 6.049 1.00 81.12 97 LEU A C 1
ATOM 722 O O . LEU A 1 97 ? -12.047 1.827 5.530 1.00 81.12 97 LEU A O 1
ATOM 726 N N . GLN A 1 98 ? -13.384 0.545 6.794 1.00 83.25 98 GLN A N 1
ATOM 727 C CA . GLN A 1 98 ? -12.378 -0.499 7.021 1.00 83.25 98 GLN A CA 1
ATOM 728 C C . GLN A 1 98 ? -11.972 -1.197 5.718 1.00 83.25 98 GLN A C 1
ATOM 730 O O . GLN A 1 98 ? -10.785 -1.383 5.458 1.00 83.25 98 GLN A O 1
ATOM 735 N N . ILE A 1 99 ? -12.935 -1.532 4.854 1.00 84.00 99 ILE A N 1
ATOM 736 C CA . ILE A 1 99 ? -12.639 -2.146 3.550 1.00 84.00 99 ILE A CA 1
ATOM 737 C C . ILE A 1 99 ? -11.785 -1.200 2.699 1.00 84.00 99 ILE A C 1
ATOM 739 O O . ILE A 1 99 ? -10.769 -1.615 2.140 1.00 84.00 99 ILE A O 1
ATOM 743 N N . ILE A 1 100 ? -12.157 0.079 2.634 1.00 85.94 100 ILE A N 1
ATOM 744 C CA . ILE A 1 100 ? -11.417 1.085 1.863 1.00 85.94 100 ILE A CA 1
ATOM 745 C C . ILE A 1 100 ? -10.021 1.319 2.451 1.00 85.94 100 ILE A C 1
ATOM 747 O O . ILE A 1 100 ? -9.056 1.450 1.705 1.00 85.94 100 ILE A O 1
ATOM 751 N N . ALA A 1 101 ? -9.901 1.348 3.775 1.00 85.00 101 ALA A N 1
ATOM 752 C CA . ALA A 1 101 ? -8.655 1.632 4.473 1.00 85.00 101 ALA A CA 1
ATOM 753 C C . ALA A 1 101 ? -7.672 0.454 4.484 1.00 85.00 101 ALA A C 1
ATOM 755 O O . ALA A 1 101 ? -6.469 0.683 4.577 1.00 85.00 101 ALA A O 1
ATOM 756 N N . PHE A 1 102 ? -8.158 -0.789 4.410 1.00 85.19 102 PHE A N 1
ATOM 757 C CA . PHE A 1 102 ? -7.317 -1.978 4.578 1.00 85.19 102 PHE A CA 1
ATOM 758 C C . PHE A 1 102 ? -7.264 -2.846 3.322 1.00 85.19 102 PHE A C 1
ATOM 760 O O . PHE A 1 102 ? -6.185 -3.174 2.839 1.00 85.19 102 PHE A O 1
ATOM 767 N N . VAL A 1 103 ? -8.416 -3.200 2.751 1.00 89.50 103 VAL A N 1
ATOM 768 C CA . VAL A 1 103 ? -8.479 -4.158 1.636 1.00 89.50 103 VAL A CA 1
ATOM 769 C C . VAL A 1 103 ? -8.006 -3.515 0.337 1.00 89.50 103 VAL A C 1
ATOM 771 O O . VAL A 1 103 ? -7.221 -4.110 -0.398 1.00 89.50 103 VAL A O 1
ATOM 774 N N . ILE A 1 104 ? -8.438 -2.283 0.062 1.00 91.62 104 ILE A N 1
ATOM 775 C CA . ILE A 1 104 ? -8.047 -1.571 -1.162 1.00 91.62 104 ILE A CA 1
ATOM 776 C C . ILE A 1 104 ? -6.527 -1.348 -1.236 1.00 91.62 104 ILE A C 1
ATOM 778 O O . ILE A 1 104 ? -5.944 -1.758 -2.239 1.00 91.62 104 ILE A O 1
ATOM 782 N N . PRO A 1 105 ? -5.847 -0.764 -0.228 1.00 90.12 105 PRO A N 1
ATOM 783 C CA . PRO A 1 105 ? -4.394 -0.614 -0.280 1.00 90.12 105 PRO A CA 1
ATOM 784 C C . PRO A 1 105 ? -3.651 -1.952 -0.295 1.00 90.12 105 PRO A C 1
ATOM 786 O O . PRO A 1 105 ? -2.595 -2.040 -0.908 1.00 90.12 105 PRO A O 1
ATOM 789 N N . PHE A 1 106 ? -4.195 -3.018 0.298 1.00 92.31 106 PHE A N 1
ATOM 790 C CA . PHE A 1 106 ? -3.590 -4.344 0.168 1.00 92.31 106 PHE A CA 1
ATOM 791 C C . PHE A 1 106 ? -3.566 -4.814 -1.294 1.00 92.31 106 PHE A C 1
ATOM 793 O O . PHE A 1 106 ? -2.507 -5.136 -1.837 1.00 92.31 106 PHE A O 1
ATOM 800 N N . VAL A 1 107 ? -4.728 -4.797 -1.952 1.00 94.94 107 VAL A N 1
ATOM 801 C CA . VAL A 1 107 ? -4.862 -5.231 -3.349 1.00 94.94 107 VAL A CA 1
ATOM 802 C C . VAL A 1 107 ? -4.079 -4.308 -4.285 1.00 94.94 107 VAL A C 1
ATOM 804 O O . VAL A 1 107 ? -3.340 -4.793 -5.140 1.00 94.94 107 VAL A O 1
ATOM 807 N N . LEU A 1 108 ? -4.184 -2.988 -4.105 1.00 92.19 108 LEU A N 1
ATOM 808 C CA . LEU A 1 108 ? -3.434 -2.014 -4.901 1.00 92.19 108 LEU A CA 1
ATOM 809 C C . LEU A 1 108 ? -1.924 -2.161 -4.717 1.00 92.19 108 LEU A C 1
ATOM 811 O O . LEU A 1 108 ? -1.200 -2.073 -5.704 1.00 92.19 108 LEU A O 1
ATOM 815 N N . GLY A 1 109 ? -1.446 -2.416 -3.497 1.00 90.31 109 GLY A N 1
ATOM 816 C CA . GLY A 1 109 ? -0.029 -2.630 -3.217 1.00 90.31 109 GLY A CA 1
ATOM 817 C C . GLY A 1 109 ? 0.527 -3.848 -3.954 1.00 90.31 109 GLY A C 1
ATOM 818 O O . GLY A 1 109 ? 1.577 -3.752 -4.592 1.00 90.31 109 GLY A O 1
ATOM 819 N N . ILE A 1 110 ? -0.215 -4.962 -3.959 1.00 94.06 110 ILE A N 1
ATOM 820 C CA . ILE A 1 110 ? 0.152 -6.176 -4.707 1.00 94.06 110 ILE A CA 1
ATOM 821 C C . ILE A 1 110 ? 0.151 -5.909 -6.213 1.00 94.06 110 ILE A C 1
ATOM 823 O O . ILE A 1 110 ? 1.128 -6.223 -6.893 1.00 94.06 110 ILE A O 1
ATOM 827 N N . VAL A 1 111 ? -0.919 -5.311 -6.746 1.00 94.50 111 VAL A N 1
ATOM 828 C CA . VAL A 1 111 ? -1.022 -5.012 -8.184 1.00 94.50 111 VAL A CA 1
ATOM 829 C C . VAL A 1 111 ? 0.088 -4.056 -8.618 1.00 94.50 111 VAL A C 1
ATOM 831 O O . VAL A 1 111 ? 0.723 -4.292 -9.642 1.00 94.50 111 VAL A O 1
ATOM 834 N N . ALA A 1 112 ? 0.382 -3.023 -7.826 1.00 91.38 112 ALA A N 1
ATOM 835 C CA . ALA A 1 112 ? 1.489 -2.110 -8.081 1.00 91.38 112 ALA A CA 1
ATOM 836 C C . ALA A 1 112 ? 2.833 -2.848 -8.093 1.00 91.38 112 ALA A C 1
ATOM 838 O O . ALA A 1 112 ? 3.634 -2.634 -9.001 1.00 91.38 112 ALA A O 1
ATOM 839 N N . ALA A 1 113 ? 3.058 -3.764 -7.146 1.00 90.38 113 ALA A N 1
ATOM 840 C CA . ALA A 1 113 ? 4.289 -4.540 -7.098 1.00 90.38 113 ALA A CA 1
ATOM 841 C C . ALA A 1 113 ? 4.466 -5.448 -8.325 1.00 90.38 113 ALA A C 1
ATOM 843 O O . ALA A 1 113 ? 5.554 -5.499 -8.905 1.00 90.38 113 ALA A O 1
ATOM 844 N N . LEU A 1 114 ? 3.388 -6.103 -8.765 1.00 94.19 114 LEU A N 1
ATOM 845 C CA . LEU A 1 114 ? 3.380 -6.922 -9.979 1.00 94.19 114 LEU A CA 1
ATOM 846 C C . LEU A 1 114 ? 3.601 -6.077 -11.241 1.00 94.19 114 LEU A C 1
ATOM 848 O O . LEU A 1 114 ? 4.405 -6.454 -12.093 1.00 94.19 114 LEU A O 1
ATOM 852 N N . LEU A 1 115 ? 2.951 -4.913 -11.344 1.00 91.75 115 LEU A N 1
ATOM 853 C CA . LEU A 1 115 ? 3.144 -3.975 -12.455 1.00 91.75 115 LEU A CA 1
ATOM 854 C C . LEU A 1 115 ? 4.572 -3.422 -12.506 1.00 91.75 115 LEU A C 1
ATOM 856 O O . LEU A 1 115 ? 5.112 -3.263 -13.599 1.00 91.75 115 LEU A O 1
ATOM 860 N N . GLY A 1 116 ? 5.197 -3.171 -11.352 1.00 87.69 116 GLY A N 1
ATOM 861 C CA . GLY A 1 116 ? 6.614 -2.819 -11.260 1.00 87.69 116 GLY A CA 1
ATOM 862 C C . GLY A 1 116 ? 7.507 -3.920 -11.836 1.00 87.69 116 GLY A C 1
ATOM 863 O O . GLY A 1 116 ? 8.307 -3.653 -12.733 1.00 87.69 116 GLY A O 1
ATOM 864 N N . GLY A 1 117 ? 7.305 -5.172 -11.410 1.00 88.62 117 GLY A N 1
ATOM 865 C CA . GLY A 1 117 ? 8.060 -6.323 -11.920 1.00 88.62 117 GLY A CA 1
ATOM 866 C C . GLY A 1 117 ? 7.877 -6.548 -13.426 1.00 88.62 117 GLY A C 1
ATOM 867 O O . GLY A 1 117 ? 8.853 -6.677 -14.167 1.00 88.62 117 GLY A O 1
ATOM 868 N N . TRP A 1 118 ? 6.635 -6.518 -13.919 1.00 91.94 118 TRP A N 1
ATOM 869 C CA . TRP A 1 118 ? 6.358 -6.625 -15.357 1.00 91.94 118 TRP A CA 1
ATOM 870 C C . TRP A 1 118 ? 6.928 -5.443 -16.141 1.00 91.94 118 TRP A C 1
ATOM 872 O O . TRP A 1 118 ? 7.465 -5.636 -17.232 1.00 91.94 118 TRP A O 1
ATOM 882 N N . GLY A 1 119 ? 6.880 -4.237 -15.570 1.00 90.06 119 GLY A N 1
ATOM 883 C CA . GLY A 1 119 ? 7.477 -3.033 -16.135 1.00 90.06 119 GLY A CA 1
ATOM 884 C C . GLY A 1 119 ? 8.975 -3.185 -16.387 1.00 90.06 119 GLY A C 1
ATOM 885 O O . GLY A 1 119 ? 9.424 -2.849 -17.480 1.00 90.06 119 GLY A O 1
ATOM 886 N N . MET A 1 120 ? 9.730 -3.761 -15.443 1.00 91.38 120 MET A N 1
ATOM 887 C CA . MET A 1 120 ? 11.160 -4.041 -15.648 1.00 91.38 120 MET A CA 1
ATOM 888 C C . MET A 1 120 ? 11.381 -4.990 -16.823 1.00 91.38 120 MET A C 1
ATOM 890 O O . MET A 1 120 ? 12.118 -4.657 -17.746 1.00 91.38 120 MET A O 1
ATOM 894 N N . THR A 1 121 ? 10.672 -6.124 -16.846 1.00 92.38 121 THR A N 1
ATOM 895 C CA . THR A 1 121 ? 10.833 -7.112 -17.928 1.00 92.38 121 THR A CA 1
ATOM 896 C C . THR A 1 121 ? 10.458 -6.549 -19.303 1.00 92.38 121 THR A C 1
ATOM 898 O O . THR A 1 121 ? 11.057 -6.916 -20.313 1.00 92.38 121 THR A O 1
ATOM 901 N N . ALA A 1 122 ? 9.483 -5.636 -19.365 1.00 90.50 122 ALA A N 1
ATOM 902 C CA . ALA A 1 122 ? 9.089 -4.964 -20.599 1.00 90.50 122 ALA A CA 1
ATOM 903 C C . ALA A 1 122 ? 10.152 -3.958 -21.069 1.00 90.50 122 ALA A C 1
ATOM 905 O O . ALA A 1 122 ? 10.453 -3.908 -22.262 1.00 90.50 122 ALA A O 1
ATOM 906 N N . ILE A 1 123 ? 10.746 -3.194 -20.144 1.00 89.88 123 ILE A N 1
ATOM 907 C CA . ILE A 1 123 ? 11.818 -2.244 -20.463 1.00 89.88 123 ILE A CA 1
ATOM 908 C C . ILE A 1 123 ? 13.063 -2.996 -20.947 1.00 89.88 123 ILE A C 1
ATOM 910 O O . ILE A 1 123 ? 13.596 -2.648 -22.001 1.00 89.88 123 ILE A O 1
ATOM 914 N N . GLU A 1 124 ? 13.463 -4.075 -20.270 1.00 90.81 124 GLU A N 1
ATOM 915 C CA . GLU A 1 124 ? 14.598 -4.917 -20.676 1.00 90.81 124 GLU A CA 1
ATOM 916 C C . GLU A 1 124 ? 14.414 -5.496 -22.085 1.00 90.81 124 GLU A C 1
ATOM 918 O O . GLU A 1 124 ? 15.307 -5.396 -22.925 1.00 90.81 124 GLU A O 1
ATOM 923 N N . ARG A 1 125 ? 13.222 -6.029 -22.393 1.00 92.31 125 ARG A N 1
ATOM 924 C CA . ARG A 1 125 ? 12.903 -6.553 -23.735 1.00 92.31 125 ARG A CA 1
ATOM 925 C C . ARG A 1 125 ? 12.883 -5.480 -24.822 1.00 92.31 125 ARG A C 1
ATOM 927 O O . ARG A 1 125 ? 12.994 -5.812 -25.999 1.00 92.31 125 ARG A O 1
ATOM 934 N N . SER A 1 126 ? 12.710 -4.213 -24.454 1.00 88.62 126 SER A N 1
ATOM 935 C CA . SER A 1 126 ? 12.576 -3.113 -25.410 1.00 88.62 126 SER A CA 1
ATOM 936 C C . SER A 1 126 ? 13.907 -2.547 -25.921 1.00 88.62 126 SER A C 1
ATOM 938 O O . SER A 1 126 ? 13.872 -1.734 -26.845 1.00 88.62 126 SER A O 1
ATOM 940 N N . GLY A 1 127 ? 15.051 -2.991 -25.378 1.00 81.12 127 GLY A N 1
ATOM 941 C CA . GLY A 1 127 ? 16.390 -2.664 -25.888 1.00 81.12 127 GLY A CA 1
ATOM 942 C C . GLY A 1 127 ? 16.640 -1.158 -26.003 1.00 81.12 127 GLY A C 1
ATOM 943 O O . GLY A 1 127 ? 16.814 -0.651 -27.108 1.00 81.12 127 GLY A O 1
ATOM 944 N N . ASP A 1 128 ? 16.579 -0.452 -24.870 1.00 82.81 128 ASP A N 1
ATOM 945 C CA . ASP A 1 128 ? 16.795 1.000 -24.716 1.00 82.81 128 ASP A CA 1
ATOM 946 C C . ASP A 1 128 ? 15.758 1.936 -25.363 1.00 82.81 128 ASP A C 1
ATOM 948 O O . ASP A 1 128 ? 15.940 3.151 -25.371 1.00 82.81 128 ASP A O 1
ATOM 952 N N . ARG A 1 129 ? 14.617 1.431 -25.855 1.00 85.50 129 ARG A N 1
ATOM 953 C CA . ARG A 1 129 ? 13.536 2.305 -26.368 1.00 85.50 129 ARG A CA 1
ATOM 954 C C . ARG A 1 129 ? 12.791 3.080 -25.283 1.00 85.50 129 ARG A C 1
ATOM 956 O O . ARG A 1 129 ? 12.178 4.106 -25.579 1.00 85.50 129 ARG A O 1
ATOM 963 N N . TYR A 1 130 ? 12.822 2.592 -24.048 1.00 86.25 130 TYR A N 1
ATOM 964 C CA . TYR A 1 130 ? 12.127 3.190 -22.914 1.00 86.25 130 TYR A CA 1
ATOM 965 C C . TYR A 1 130 ? 13.067 3.341 -21.722 1.00 86.25 130 TYR A C 1
ATOM 967 O O . TYR A 1 130 ? 13.911 2.487 -21.469 1.00 86.25 130 TYR A O 1
ATOM 975 N N . SER A 1 131 ? 12.883 4.419 -20.959 1.00 85.00 131 SER A N 1
ATOM 976 C CA . SER A 1 131 ? 13.463 4.560 -19.622 1.00 85.00 131 SER A CA 1
ATOM 977 C C . SER A 1 131 ? 12.418 4.226 -18.550 1.00 85.00 131 SER A C 1
ATOM 979 O O . SER A 1 131 ? 11.232 4.062 -18.844 1.00 85.00 131 SER A O 1
ATOM 981 N N . GLY A 1 132 ? 12.846 4.107 -17.291 1.00 82.50 132 GLY A N 1
ATOM 982 C CA . GLY A 1 132 ? 11.919 3.912 -16.167 1.00 82.50 132 GLY A CA 1
ATOM 983 C C . GLY A 1 132 ? 12.250 2.763 -15.217 1.00 82.50 132 GLY A C 1
ATOM 984 O O . GLY A 1 132 ? 11.448 2.495 -14.326 1.00 82.50 132 GLY A O 1
ATOM 985 N N . ASN A 1 133 ? 13.420 2.122 -15.338 1.00 86.62 133 ASN A N 1
ATOM 986 C CA . ASN A 1 133 ? 13.844 1.051 -14.419 1.00 86.62 133 ASN A CA 1
ATOM 987 C C . ASN A 1 133 ? 13.719 1.473 -12.949 1.00 86.62 133 ASN A C 1
ATOM 989 O O . ASN A 1 133 ? 13.176 0.742 -12.129 1.00 86.62 133 ASN A O 1
ATOM 993 N N . LEU A 1 134 ? 14.129 2.703 -12.631 1.00 87.75 134 LEU A N 1
ATOM 994 C CA . LEU A 1 134 ? 14.028 3.243 -11.279 1.00 87.75 134 LEU A CA 1
ATOM 995 C C . LEU A 1 134 ? 12.568 3.347 -10.801 1.00 87.75 134 LEU A C 1
ATOM 997 O O . LEU A 1 134 ? 12.262 2.926 -9.692 1.00 87.75 134 LEU A O 1
ATOM 1001 N N . GLN A 1 135 ? 11.646 3.833 -11.637 1.00 85.44 135 GLN A N 1
ATOM 1002 C CA . GLN A 1 135 ? 10.221 3.922 -11.280 1.00 85.44 135 GLN A CA 1
ATOM 1003 C C . GLN A 1 135 ? 9.596 2.542 -11.075 1.00 85.44 135 GLN A C 1
ATOM 1005 O O . GLN A 1 135 ? 8.800 2.371 -10.155 1.00 85.44 135 GLN A O 1
ATOM 1010 N N . ALA A 1 136 ? 9.989 1.557 -11.884 1.00 85.31 136 ALA A N 1
ATOM 1011 C CA . ALA A 1 136 ? 9.557 0.177 -11.722 1.00 85.31 136 ALA A CA 1
ATOM 1012 C C . ALA A 1 136 ? 10.049 -0.420 -10.387 1.00 85.31 136 ALA A C 1
ATOM 1014 O O . ALA A 1 136 ? 9.262 -1.032 -9.666 1.00 85.31 136 ALA A O 1
ATOM 1015 N N . VAL A 1 137 ? 11.308 -0.161 -10.003 1.00 90.75 137 VAL A N 1
ATOM 1016 C CA . VAL A 1 137 ? 11.876 -0.612 -8.714 1.00 90.75 137 VAL A CA 1
ATOM 1017 C C . VAL A 1 137 ? 11.158 0.055 -7.548 1.00 90.75 137 VAL A C 1
ATOM 1019 O O . VAL A 1 137 ? 10.740 -0.621 -6.609 1.00 90.75 137 VAL A O 1
ATOM 1022 N N . PHE A 1 138 ? 10.960 1.373 -7.612 1.00 90.69 138 PHE A N 1
ATOM 1023 C CA . PHE A 1 138 ? 10.241 2.096 -6.565 1.00 90.69 138 PHE A CA 1
ATOM 1024 C C . PHE A 1 138 ? 8.788 1.647 -6.454 1.00 90.69 138 PHE A C 1
ATOM 1026 O O . PHE A 1 138 ? 8.300 1.467 -5.343 1.00 90.69 138 PHE A O 1
ATOM 1033 N N . SER A 1 139 ? 8.110 1.414 -7.577 1.00 89.62 139 SER A N 1
ATOM 1034 C CA . SER A 1 139 ? 6.760 0.853 -7.590 1.00 89.62 139 SER A CA 1
ATOM 1035 C C . SER A 1 139 ? 6.713 -0.505 -6.886 1.00 89.62 139 SER A C 1
ATOM 1037 O O . SER A 1 139 ? 5.846 -0.718 -6.039 1.00 89.62 139 SER A O 1
ATOM 1039 N N . GLN A 1 140 ? 7.687 -1.380 -7.154 1.00 91.25 140 GLN A N 1
ATOM 1040 C CA . GLN A 1 140 ? 7.779 -2.687 -6.513 1.00 91.25 140 GLN A CA 1
ATOM 1041 C C . GLN A 1 140 ? 8.019 -2.590 -5.004 1.00 91.25 140 GLN A C 1
ATOM 1043 O O . GLN A 1 140 ? 7.307 -3.234 -4.230 1.00 91.25 140 GLN A O 1
ATOM 1048 N N . LEU A 1 141 ? 8.979 -1.769 -4.574 1.00 93.50 141 LEU A N 1
ATOM 1049 C CA . LEU A 1 141 ? 9.307 -1.591 -3.158 1.00 93.50 141 LEU A CA 1
ATOM 1050 C C . LEU A 1 141 ? 8.156 -0.940 -2.381 1.00 93.50 141 LEU A C 1
ATOM 1052 O O . LEU A 1 141 ? 7.725 -1.471 -1.359 1.00 93.50 141 LEU A O 1
ATOM 1056 N N . ILE A 1 142 ? 7.629 0.181 -2.882 1.00 91.94 142 ILE A N 1
ATOM 1057 C CA . ILE A 1 142 ? 6.551 0.938 -2.231 1.00 91.94 142 ILE A CA 1
ATOM 1058 C C . ILE A 1 142 ? 5.257 0.117 -2.216 1.00 91.94 142 ILE A C 1
ATOM 1060 O O . ILE A 1 142 ? 4.597 0.047 -1.181 1.00 91.94 142 ILE A O 1
ATOM 1064 N N . GLY A 1 143 ? 4.911 -0.538 -3.329 1.00 89.44 143 GLY A N 1
ATOM 1065 C CA . GLY A 1 143 ? 3.722 -1.387 -3.426 1.00 89.44 143 GLY A CA 1
ATOM 1066 C C . GLY A 1 143 ? 3.772 -2.566 -2.454 1.00 89.44 143 GLY A C 1
ATOM 1067 O O . GLY A 1 143 ? 2.823 -2.784 -1.700 1.00 89.44 143 GLY A O 1
ATOM 1068 N N . SER A 1 144 ? 4.911 -3.266 -2.389 1.00 91.50 144 SER A N 1
ATOM 1069 C CA . SER A 1 144 ? 5.108 -4.380 -1.449 1.00 91.50 144 SER A CA 1
ATOM 1070 C C . SER A 1 144 ? 5.023 -3.913 0.004 1.00 91.50 144 SER A C 1
ATOM 1072 O O . SER A 1 144 ? 4.366 -4.548 0.825 1.00 91.50 144 SER A O 1
ATOM 1074 N N . PHE A 1 145 ? 5.642 -2.776 0.323 1.00 92.19 145 PHE A N 1
ATOM 1075 C CA . PHE A 1 145 ? 5.596 -2.206 1.666 1.00 92.19 145 PHE A CA 1
ATOM 1076 C C . PHE A 1 145 ? 4.171 -1.812 2.080 1.00 92.19 145 PHE A C 1
ATOM 1078 O O . PHE A 1 145 ? 3.731 -2.152 3.179 1.00 92.19 145 PHE A O 1
ATOM 1085 N N . ALA A 1 146 ? 3.417 -1.169 1.184 1.00 89.56 14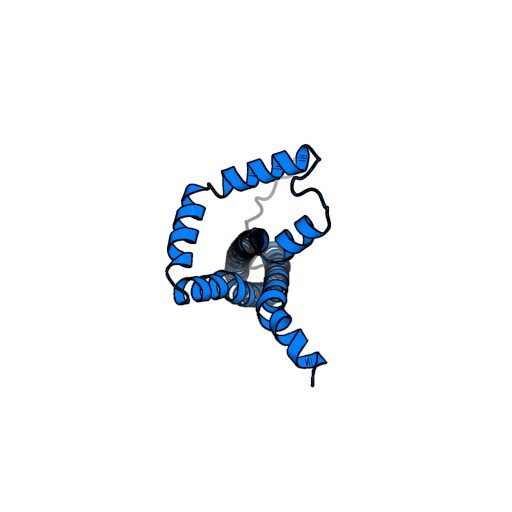6 ALA A N 1
ATOM 1086 C CA . ALA A 1 146 ? 2.018 -0.827 1.427 1.00 89.56 146 ALA A CA 1
ATOM 1087 C C . ALA A 1 146 ? 1.149 -2.079 1.640 1.00 89.56 146 ALA A C 1
ATOM 1089 O O . ALA A 1 146 ? 0.317 -2.097 2.549 1.00 89.56 146 ALA A O 1
ATOM 1090 N N . ALA A 1 147 ? 1.381 -3.141 0.862 1.00 91.75 147 ALA A N 1
ATOM 1091 C CA . ALA A 1 147 ? 0.692 -4.417 1.033 1.00 91.75 147 ALA A CA 1
ATOM 1092 C C . ALA A 1 147 ? 1.012 -5.071 2.387 1.00 91.75 147 ALA A C 1
ATOM 1094 O O . ALA A 1 147 ? 0.105 -5.573 3.044 1.00 91.75 147 ALA A O 1
ATOM 1095 N N . ILE A 1 148 ? 2.264 -5.024 2.851 1.00 92.69 148 ILE A N 1
ATOM 1096 C CA . ILE A 1 148 ? 2.635 -5.548 4.176 1.00 92.69 148 ILE A CA 1
ATOM 1097 C C . ILE A 1 148 ? 1.903 -4.782 5.282 1.00 92.69 148 ILE A C 1
ATOM 1099 O O . ILE A 1 148 ? 1.275 -5.408 6.134 1.00 92.69 148 ILE A O 1
ATOM 1103 N N . ILE A 1 149 ? 1.924 -3.443 5.251 1.00 88.88 149 ILE A N 1
ATOM 1104 C CA . ILE A 1 149 ? 1.223 -2.616 6.249 1.00 88.88 149 ILE A CA 1
ATOM 1105 C C . ILE A 1 149 ? -0.267 -2.964 6.275 1.00 88.88 149 ILE A C 1
ATOM 1107 O O . ILE A 1 149 ? -0.824 -3.244 7.337 1.00 88.88 149 ILE A O 1
ATOM 1111 N N . ALA A 1 150 ? -0.908 -2.989 5.106 1.00 87.75 150 ALA A N 1
ATOM 1112 C CA . ALA A 1 150 ? -2.324 -3.302 4.996 1.00 87.75 150 ALA A CA 1
ATOM 1113 C C . ALA A 1 150 ? -2.638 -4.737 5.458 1.00 87.75 150 ALA A C 1
ATOM 1115 O O . ALA A 1 150 ? -3.610 -4.951 6.181 1.00 87.75 150 ALA A O 1
ATOM 1116 N N . GLY A 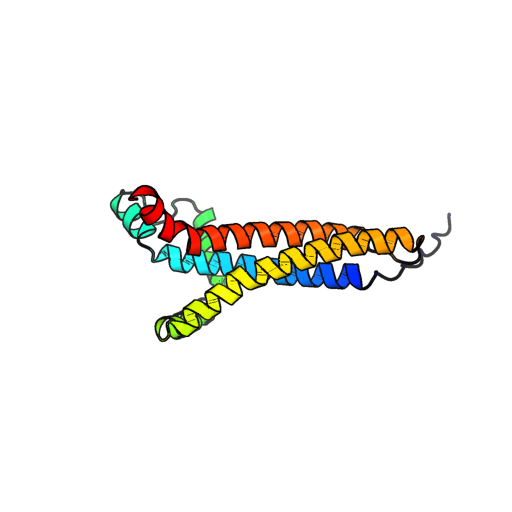1 151 ? -1.786 -5.710 5.123 1.00 88.94 151 GLY A N 1
ATOM 1117 C CA . GLY A 1 151 ? -1.911 -7.099 5.566 1.00 88.94 151 GLY A CA 1
ATOM 1118 C C . GLY A 1 151 ? -1.828 -7.243 7.087 1.00 88.94 151 GLY A C 1
ATOM 1119 O O . GLY A 1 151 ? -2.661 -7.922 7.687 1.00 88.94 151 GLY A O 1
ATOM 1120 N N . CYS A 1 152 ? -0.892 -6.540 7.731 1.00 88.44 152 CYS A N 1
ATOM 1121 C CA . CYS A 1 152 ? -0.792 -6.492 9.191 1.00 88.44 152 CYS A CA 1
ATOM 1122 C C . CYS A 1 152 ? -2.060 -5.914 9.838 1.00 88.44 152 CYS A C 1
ATOM 1124 O O . CYS A 1 152 ? -2.515 -6.420 10.868 1.00 88.44 152 CYS A O 1
ATOM 1126 N N . MET A 1 153 ? -2.663 -4.890 9.228 1.00 86.56 153 MET A N 1
ATOM 1127 C CA . MET A 1 153 ? -3.919 -4.306 9.710 1.00 86.56 153 MET A CA 1
ATOM 1128 C C . MET A 1 153 ? -5.090 -5.280 9.553 1.00 86.56 153 MET A C 1
ATOM 1130 O O . MET A 1 153 ? -5.844 -5.478 10.503 1.00 86.56 153 MET A O 1
ATOM 1134 N N . ILE A 1 154 ? -5.210 -5.952 8.402 1.00 87.44 154 ILE A N 1
ATOM 1135 C CA . ILE A 1 154 ? -6.232 -6.987 8.169 1.00 87.44 154 ILE A CA 1
ATOM 1136 C C . ILE A 1 154 ? -6.109 -8.096 9.220 1.00 87.44 154 ILE A C 1
ATOM 1138 O O . ILE A 1 154 ? -7.105 -8.478 9.833 1.00 87.44 154 ILE A O 1
ATOM 1142 N N . LEU A 1 155 ? -4.892 -8.578 9.476 1.00 87.81 155 LEU A N 1
ATOM 1143 C CA . LEU A 1 155 ? -4.646 -9.610 10.481 1.00 87.81 155 LEU A CA 1
ATOM 1144 C C . LEU A 1 155 ? -5.047 -9.132 11.886 1.00 87.81 155 LEU A C 1
ATOM 1146 O O . LEU A 1 155 ? -5.750 -9.836 12.609 1.00 87.81 155 LEU A O 1
ATOM 1150 N N . SER A 1 156 ? -4.684 -7.903 12.244 1.00 83.50 156 SER A N 1
ATOM 1151 C CA . SER A 1 156 ? -5.008 -7.326 13.554 1.00 83.50 156 SER A CA 1
ATOM 1152 C C . SER A 1 156 ? -6.512 -7.112 13.761 1.00 83.50 156 SER A C 1
ATOM 1154 O O . SER A 1 156 ? -7.009 -7.334 14.859 1.00 83.50 156 SER A O 1
ATOM 1156 N N . PHE A 1 157 ? -7.260 -6.706 12.730 1.00 80.94 157 PHE A N 1
ATOM 1157 C CA . PHE A 1 157 ? -8.695 -6.419 12.862 1.00 80.94 157 PHE A CA 1
ATOM 1158 C C . PHE A 1 157 ? -9.596 -7.635 12.659 1.00 80.94 157 PHE A C 1
ATOM 1160 O O . PHE A 1 157 ? -10.623 -7.735 13.325 1.00 80.94 157 PHE A O 1
ATOM 1167 N N . TYR A 1 158 ? -9.244 -8.546 11.751 1.00 84.31 158 TYR A N 1
ATOM 1168 C CA . TYR A 1 158 ? -10.109 -9.675 11.399 1.00 84.31 158 TYR A CA 1
ATOM 1169 C C . TYR A 1 158 ? -9.672 -10.986 12.047 1.00 84.31 158 TYR A C 1
ATOM 1171 O O . TYR A 1 158 ? -10.529 -11.754 12.474 1.00 84.31 158 TYR A O 1
ATOM 1179 N N . VAL A 1 159 ? -8.366 -11.250 12.149 1.00 84.94 159 VAL A N 1
ATOM 1180 C CA . VAL A 1 159 ? -7.859 -12.531 12.675 1.00 84.94 159 VAL A CA 1
ATOM 1181 C C . VAL A 1 159 ? -7.729 -12.485 14.195 1.00 84.94 159 VAL A C 1
ATOM 1183 O O . VAL A 1 159 ? -8.124 -13.432 14.871 1.00 84.94 159 VAL A O 1
ATOM 1186 N N . TRP A 1 160 ? -7.232 -11.379 14.756 1.00 85.00 160 TRP A N 1
ATOM 1187 C CA . TRP A 1 160 ? -7.015 -11.267 16.203 1.00 85.00 160 TRP A CA 1
ATOM 1188 C C . TRP A 1 160 ? -8.275 -11.513 17.053 1.00 85.00 160 TRP A C 1
ATOM 1190 O O . TRP A 1 160 ? -8.183 -12.267 18.020 1.00 85.00 160 TRP A O 1
ATOM 1200 N N . PRO A 1 161 ? -9.468 -10.979 16.716 1.00 81.75 161 PRO A N 1
ATOM 1201 C CA . PRO A 1 161 ? -10.673 -11.243 17.507 1.00 81.75 161 PRO A CA 1
ATOM 1202 C C . PRO A 1 161 ? -11.131 -12.708 17.479 1.00 81.75 161 PRO A C 1
ATOM 1204 O O . PRO A 1 161 ? -11.878 -13.125 18.359 1.00 81.75 161 PRO A O 1
ATOM 1207 N N . LEU A 1 162 ? -10.691 -13.488 16.485 1.00 84.38 162 LEU A N 1
ATOM 1208 C CA . LEU A 1 162 ? -11.004 -14.913 16.353 1.00 84.38 162 LEU A CA 1
ATOM 1209 C C . LEU A 1 162 ? -10.025 -15.806 17.135 1.00 84.38 162 LEU A C 1
ATOM 1211 O O . LEU A 1 162 ? -10.348 -16.959 17.407 1.00 84.38 162 LEU A O 1
ATOM 1215 N N . MET A 1 163 ? -8.860 -15.288 17.542 1.00 81.56 163 MET A N 1
ATOM 1216 C CA . MET A 1 163 ? -7.841 -16.053 18.275 1.00 81.56 163 MET A CA 1
ATOM 1217 C C . MET A 1 163 ? -8.362 -16.717 19.560 1.00 81.56 163 MET A C 1
ATOM 1219 O O . MET A 1 163 ? -8.079 -17.897 19.748 1.00 81.56 163 MET A O 1
ATOM 1223 N N . PRO A 1 164 ? -9.158 -16.061 20.430 1.00 81.38 164 PRO A N 1
ATOM 1224 C CA . PRO A 1 164 ? -9.667 -16.706 21.644 1.00 81.38 164 PRO A CA 1
ATOM 1225 C C . PRO A 1 164 ? -10.510 -17.957 21.360 1.00 81.38 164 PRO A C 1
ATOM 1227 O O . PRO A 1 164 ? -10.4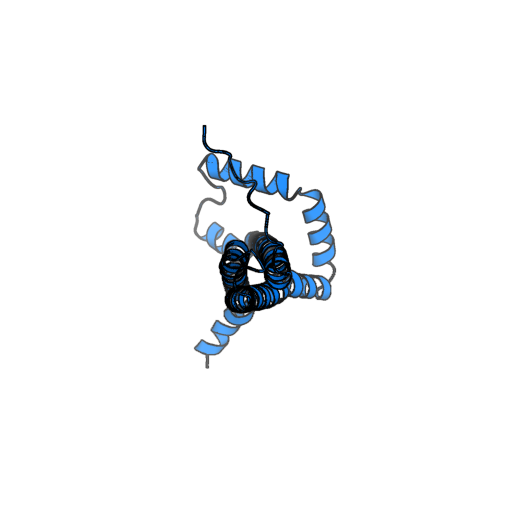71 -18.912 22.133 1.00 81.38 164 PRO A O 1
ATOM 1230 N N . ALA A 1 165 ? -11.235 -17.980 20.237 1.00 83.06 165 ALA A N 1
ATOM 1231 C CA . ALA A 1 165 ? -12.027 -19.137 19.833 1.00 83.06 165 ALA A CA 1
ATOM 1232 C C . ALA A 1 165 ? -11.149 -20.324 19.403 1.00 83.06 165 ALA A C 1
ATOM 1234 O O . ALA A 1 165 ? -11.555 -21.462 19.582 1.00 83.06 165 ALA A O 1
ATOM 1235 N N . LEU A 1 166 ? -9.939 -20.072 18.889 1.00 77.38 166 LEU A N 1
ATOM 1236 C CA . LEU A 1 166 ? -9.002 -21.118 18.460 1.00 77.38 166 LEU A CA 1
ATOM 1237 C C . LEU A 1 166 ? -8.269 -21.799 19.626 1.00 77.38 166 LEU A C 1
ATOM 1239 O O . LEU A 1 166 ? -7.796 -22.916 19.464 1.00 77.38 166 LEU A O 1
ATOM 1243 N N . TYR A 1 167 ? -8.148 -21.136 20.781 1.00 76.38 167 TYR A N 1
ATOM 1244 C CA . TYR A 1 167 ? -7.470 -21.691 21.964 1.00 76.38 167 TYR A CA 1
ATOM 1245 C C . TYR A 1 167 ? -8.415 -22.346 22.974 1.00 76.38 167 TYR A C 1
ATOM 1247 O O . TYR A 1 167 ? -7.954 -22.930 23.952 1.00 76.38 167 TYR A O 1
ATOM 1255 N N . THR A 1 168 ? -9.726 -22.196 22.789 1.00 77.25 168 THR A N 1
ATOM 1256 C CA . THR A 1 168 ? -10.746 -22.699 23.723 1.00 77.25 168 THR A CA 1
ATOM 1257 C C . THR A 1 168 ? -11.476 -23.945 23.214 1.00 77.25 168 THR A C 1
ATOM 1259 O O . THR A 1 168 ? -12.306 -24.491 23.939 1.00 77.25 168 THR A O 1
ATOM 1262 N N . THR A 1 169 ? -11.143 -24.409 22.007 1.00 60.69 169 THR A N 1
ATOM 1263 C CA . THR A 1 169 ? -11.586 -25.672 21.392 1.00 60.69 169 THR A CA 1
ATOM 1264 C C . THR A 1 169 ? -10.468 -26.697 21.393 1.00 60.69 169 THR A C 1
ATOM 1266 O O . THR A 1 169 ? -10.755 -27.871 21.702 1.00 60.69 169 THR A O 1
#

Secondary structure (DSSP, 8-state):
---------PPBPHHHHHHHHHHHHHHHHHHHHHHHHHHHHHTSHHHHHHHHTT--SS--SHHHHHHHHHHHHHTTHHHHHHHHHHHHT-HHHHHHHHIIIIIHHHHHHHHHHHHHHHHHHHHHHTTTS-B-HHHHHHHHHHHHHHHHHHHHHHIIIIIGGGHHHHH--

Foldseek 3Di:
DDPPPPPDAFAADVLLVVLLVLLVVLLVLLVVLVVVVVVVVLPDVVLVVCVVVVHDSDDPDPVVVVVVVVCCVVVPVVVVVVLCVVCVVDPVSVVVSLCSSQVSSLVSLVVSLVSLVVSCVVCVVVPPNHDRPVSSVNSNVSSPVSNVSSVVVCCVPPVVVCVVVVVVD